Protein AF-A0A6P0VAM4-F1 (afdb_monomer_lite)

Radius of gyration: 12.49 Å; chains: 1; bounding box: 31×31×35 Å

Secondary structure (DSSP, 8-state):
----GGGGTT--TTTTT-GGG-EEEEEEEETTEEEEEEEETTTTEEEEEE-PPTT-EEEEEETT--EEEEEE----SSS-EEPPPEESS-EEEEEE-TTS--EEPPPP-

pLDDT: mean 93.08, std 7.39, range [57.19, 98.31]

Sequence (109 aa):
MPCKETTCIDLDPANNGCDQDAQTLRIKEYQGIEVELRHSMKCQASWARSTAPISSIIYTEDVQGQKYGLYTIIKDGFQEHYSGMGPGKSLKACFQMPNQKPQCTQLIQ

Structure (mmCIF, N/CA/C/O backbone):
data_AF-A0A6P0VAM4-F1
#
_entry.id   AF-A0A6P0VAM4-F1
#
loop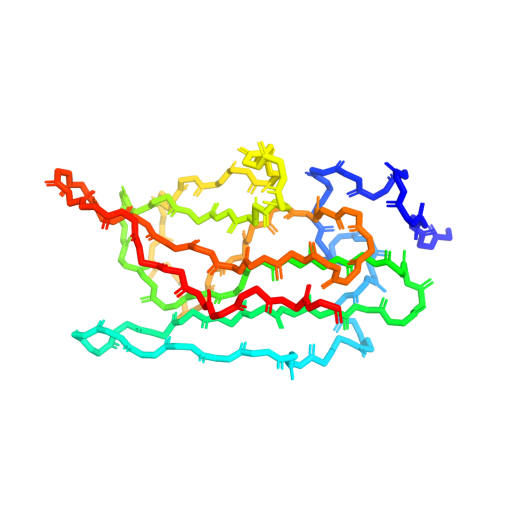_
_atom_site.group_PDB
_atom_site.id
_atom_site.type_symbol
_atom_site.label_atom_id
_atom_site.label_alt_id
_atom_site.label_comp_id
_atom_site.label_asym_id
_atom_site.label_entity_id
_atom_site.label_seq_id
_atom_site.pdbx_PDB_ins_code
_atom_site.Cartn_x
_atom_site.Cartn_y
_atom_site.Cartn_z
_atom_site.occupancy
_atom_site.B_iso_or_equiv
_atom_site.auth_seq_id
_atom_site.auth_comp_id
_atom_site.auth_asym_id
_atom_site.auth_atom_id
_atom_site.pdbx_PDB_model_num
ATOM 1 N N . MET A 1 1 ? 12.134 6.591 -17.510 1.00 63.78 1 MET A N 1
ATOM 2 C CA . MET A 1 1 ? 11.832 5.157 -17.302 1.00 63.78 1 MET A CA 1
ATOM 3 C C . MET A 1 1 ? 11.116 5.027 -15.970 1.00 63.78 1 MET A C 1
ATOM 5 O O . MET A 1 1 ? 11.439 5.828 -15.100 1.00 63.78 1 MET A O 1
ATOM 9 N N . PRO A 1 2 ? 10.159 4.096 -15.815 1.00 79.25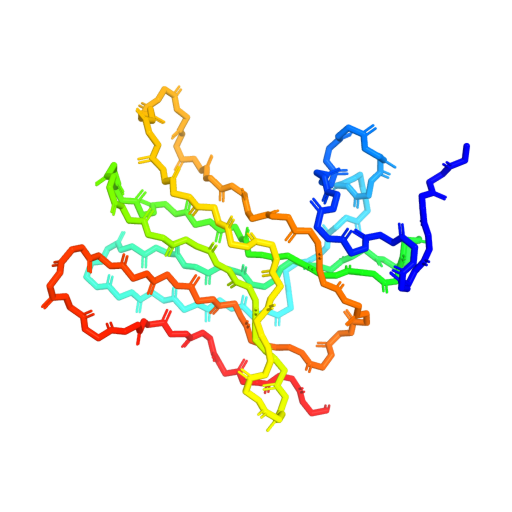 2 PRO A N 1
ATOM 10 C CA . PRO A 1 2 ? 9.618 3.777 -14.493 1.00 79.25 2 PRO A CA 1
ATOM 11 C C . PRO A 1 2 ? 10.762 3.370 -13.553 1.00 79.25 2 PRO A C 1
ATOM 13 O O . PRO A 1 2 ? 11.766 2.811 -14.011 1.00 79.25 2 PRO A O 1
ATOM 16 N N . CYS A 1 3 ? 10.614 3.637 -12.260 1.00 88.94 3 CYS A N 1
ATOM 17 C CA . CYS A 1 3 ? 11.479 3.027 -11.255 1.00 88.94 3 CYS A CA 1
ATOM 18 C C . CYS A 1 3 ? 11.308 1.492 -11.274 1.00 88.94 3 CYS A C 1
ATOM 20 O O . CYS A 1 3 ? 10.361 0.960 -11.863 1.00 88.94 3 CYS A O 1
ATOM 22 N N . LYS A 1 4 ? 12.228 0.768 -10.631 1.00 89.81 4 LYS A N 1
ATOM 23 C CA . LYS A 1 4 ? 12.173 -0.694 -10.520 1.00 89.81 4 LYS A CA 1
ATOM 24 C C . LYS A 1 4 ? 12.577 -1.200 -9.133 1.00 89.81 4 LYS A C 1
ATOM 26 O O . LYS A 1 4 ? 13.618 -0.799 -8.610 1.00 89.81 4 LYS A O 1
ATOM 31 N N . GLU A 1 5 ? 11.783 -2.113 -8.579 1.00 89.62 5 GLU A N 1
ATOM 32 C CA . GLU A 1 5 ? 11.985 -2.764 -7.280 1.00 89.62 5 GLU A CA 1
ATOM 33 C C . GLU A 1 5 ? 12.351 -1.760 -6.172 1.00 89.62 5 GLU A C 1
ATOM 35 O O . GLU A 1 5 ? 11.566 -0.877 -5.83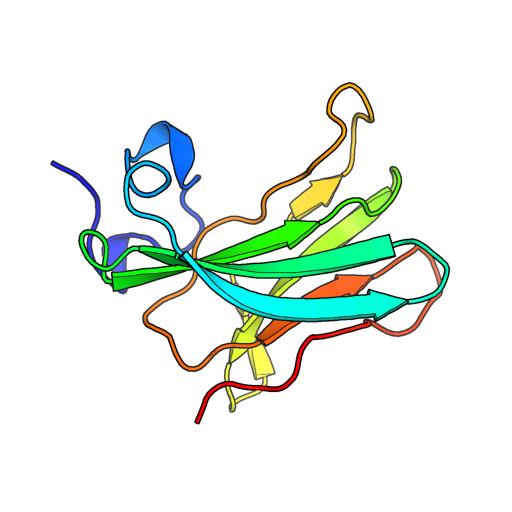5 1.00 89.62 5 GLU A O 1
ATOM 40 N N . THR A 1 6 ? 13.558 -1.861 -5.615 1.00 91.12 6 THR A N 1
ATOM 41 C CA . THR A 1 6 ? 14.037 -1.040 -4.499 1.00 91.12 6 THR A CA 1
ATOM 42 C C . THR A 1 6 ? 14.210 0.430 -4.865 1.00 91.12 6 THR A C 1
ATOM 44 O O . THR A 1 6 ? 14.128 1.289 -3.993 1.00 91.12 6 THR A O 1
ATOM 47 N N . THR A 1 7 ? 14.380 0.756 -6.149 1.00 92.88 7 THR A N 1
ATOM 48 C CA . THR A 1 7 ? 14.445 2.157 -6.601 1.00 92.88 7 THR A CA 1
ATOM 49 C C . THR A 1 7 ? 13.076 2.839 -6.618 1.00 92.88 7 THR A C 1
ATOM 51 O O . THR A 1 7 ? 13.013 4.051 -6.797 1.00 92.88 7 THR A O 1
ATOM 54 N N . CYS A 1 8 ? 11.989 2.082 -6.429 1.00 93.25 8 CYS A N 1
ATOM 55 C CA . CYS A 1 8 ? 10.640 2.624 -6.284 1.00 93.25 8 CYS A CA 1
ATOM 56 C C . CYS A 1 8 ? 10.267 2.986 -4.847 1.00 93.25 8 CYS A C 1
ATOM 58 O O . CYS A 1 8 ? 9.195 3.548 -4.651 1.00 93.25 8 CYS A O 1
ATOM 60 N N . ILE A 1 9 ? 11.090 2.646 -3.851 1.00 95.00 9 ILE A N 1
ATOM 61 C CA . ILE A 1 9 ? 10.716 2.797 -2.441 1.00 95.00 9 ILE A CA 1
ATOM 62 C C . ILE A 1 9 ? 10.317 4.246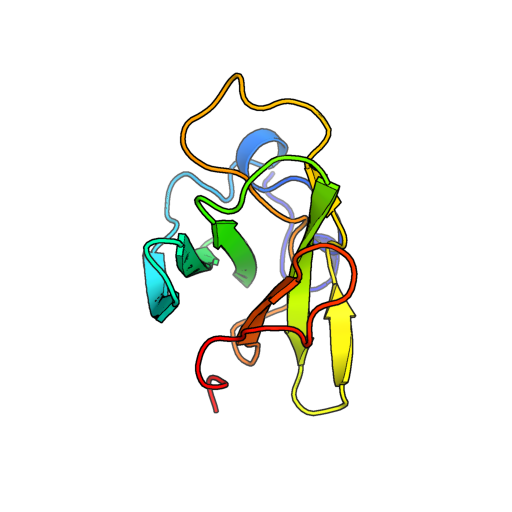 -2.133 1.00 95.00 9 ILE A C 1
ATOM 64 O O . ILE A 1 9 ? 11.013 5.185 -2.513 1.00 95.00 9 ILE A O 1
ATOM 68 N N . ASP A 1 10 ? 9.172 4.395 -1.466 1.00 94.25 10 ASP A N 1
ATOM 69 C CA . ASP A 1 10 ? 8.534 5.649 -1.051 1.00 94.25 10 ASP A CA 1
ATOM 70 C C . ASP A 1 10 ? 8.137 6.601 -2.194 1.00 94.25 10 ASP A C 1
ATOM 72 O O . ASP A 1 10 ? 7.576 7.669 -1.944 1.00 94.25 10 ASP A O 1
ATOM 76 N N . LEU A 1 11 ? 8.351 6.212 -3.454 1.00 94.75 11 LEU A N 1
ATOM 77 C CA . LEU A 1 11 ? 7.921 6.996 -4.603 1.00 94.75 11 LEU A CA 1
ATOM 78 C C . LEU A 1 11 ? 6.419 6.833 -4.856 1.00 94.75 11 LEU A C 1
ATOM 80 O O . LEU A 1 11 ? 5.838 5.764 -4.657 1.00 94.75 11 LEU A O 1
ATOM 84 N N . ASP A 1 12 ? 5.802 7.906 -5.350 1.00 93.00 12 ASP A N 1
ATOM 85 C CA . ASP A 1 12 ? 4.400 7.908 -5.766 1.00 93.00 12 ASP A CA 1
ATOM 86 C C . ASP A 1 12 ? 4.211 7.047 -7.038 1.00 93.00 12 ASP A C 1
ATOM 88 O O . ASP A 1 12 ? 4.923 7.260 -8.030 1.00 93.00 12 ASP A O 1
ATOM 92 N N . PRO A 1 13 ? 3.280 6.074 -7.042 1.00 93.00 13 PRO A N 1
ATOM 93 C CA . PRO A 1 13 ? 3.105 5.146 -8.159 1.00 93.00 13 PRO A CA 1
ATOM 94 C C . PRO A 1 13 ? 2.616 5.818 -9.449 1.00 93.00 13 PRO A C 1
ATOM 96 O O . PRO A 1 13 ? 3.033 5.400 -10.532 1.00 93.00 13 PRO A O 1
ATOM 99 N N . ALA A 1 14 ? 1.786 6.862 -9.359 1.00 92.12 14 ALA A N 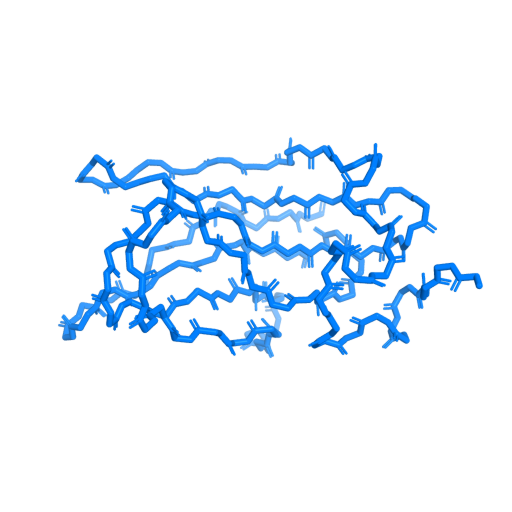1
ATOM 100 C CA . ALA A 1 14 ? 1.238 7.561 -10.521 1.00 92.12 14 ALA A CA 1
ATOM 101 C C . ALA A 1 14 ? 2.289 8.470 -11.171 1.00 92.12 14 ALA A C 1
ATOM 103 O O . ALA A 1 14 ? 2.512 8.418 -12.382 1.00 92.12 14 ALA A O 1
ATOM 104 N N . ASN A 1 15 ? 3.037 9.223 -10.362 1.00 92.00 15 ASN A N 1
ATOM 105 C CA . ASN A 1 15 ? 4.118 10.086 -10.846 1.00 92.00 15 ASN A CA 1
ATOM 106 C C . ASN A 1 15 ? 5.268 9.299 -11.500 1.00 92.00 15 ASN A C 1
ATOM 108 O O . ASN A 1 15 ? 6.049 9.867 -12.263 1.00 92.00 15 ASN A O 1
ATOM 112 N N . ASN A 1 16 ? 5.368 7.994 -11.224 1.00 91.62 16 ASN A N 1
ATOM 113 C CA . ASN A 1 16 ? 6.396 7.107 -11.773 1.00 91.62 16 ASN A CA 1
ATOM 114 C C . ASN A 1 16 ? 5.862 6.121 -12.830 1.00 91.62 16 ASN A C 1
ATOM 116 O O . ASN A 1 16 ? 6.626 5.299 -13.345 1.00 91.62 16 ASN A O 1
ATOM 120 N N . GLY A 1 17 ? 4.579 6.222 -13.202 1.00 92.12 17 GLY A N 1
ATOM 121 C CA . GLY A 1 17 ? 3.954 5.408 -14.249 1.00 92.12 17 GLY A CA 1
ATOM 122 C C . GLY A 1 17 ? 3.889 3.911 -13.928 1.00 92.12 17 GLY A C 1
ATOM 123 O O . GLY A 1 17 ? 3.964 3.086 -14.852 1.00 92.12 17 GLY A O 1
ATOM 124 N N . CYS A 1 18 ? 3.813 3.582 -12.636 1.00 94.44 18 CYS A N 1
ATOM 125 C CA . CYS A 1 18 ? 3.642 2.232 -12.098 1.00 94.44 18 CYS A CA 1
ATOM 126 C C . CYS A 1 18 ? 2.164 1.874 -11.906 1.00 94.44 18 CYS A C 1
ATOM 128 O O . CYS A 1 18 ? 1.804 0.706 -11.869 1.00 94.44 18 CYS A O 1
ATOM 130 N N . ASP A 1 19 ? 1.285 2.864 -11.819 1.00 93.88 19 ASP A N 1
ATOM 131 C CA . ASP A 1 19 ? -0.164 2.693 -11.709 1.00 93.88 19 ASP A CA 1
ATOM 132 C C . ASP A 1 19 ? -0.819 2.100 -12.974 1.00 93.88 19 ASP A C 1
ATOM 134 O O . ASP A 1 19 ? -1.850 1.435 -12.880 1.00 93.88 19 ASP A O 1
ATOM 138 N N . GLN A 1 20 ? -0.198 2.290 -14.142 1.00 93.00 20 GLN A N 1
ATOM 139 C CA . GLN A 1 20 ? -0.747 1.937 -15.460 1.00 93.00 20 GLN A CA 1
ATOM 140 C C . GLN A 1 20 ? -1.009 0.438 -15.679 1.00 93.00 20 GLN A C 1
ATOM 142 O O . GLN A 1 20 ? -1.919 0.083 -16.425 1.00 93.00 20 GLN A O 1
ATOM 147 N N . ASP A 1 21 ? -0.209 -0.443 -15.074 1.00 95.19 21 ASP A N 1
ATOM 148 C CA . ASP A 1 21 ? -0.351 -1.905 -15.161 1.00 95.19 21 ASP A CA 1
ATOM 149 C C . ASP A 1 21 ? -0.697 -2.536 -13.806 1.00 95.19 21 ASP A C 1
ATOM 151 O O . ASP A 1 21 ? -0.568 -3.748 -13.616 1.00 95.19 21 ASP A O 1
ATOM 155 N N . ALA A 1 22 ? -1.113 -1.707 -12.849 1.00 96.06 22 ALA A N 1
ATOM 156 C CA . ALA A 1 22 ? -1.296 -2.125 -11.478 1.00 96.06 22 ALA A CA 1
ATOM 157 C C . ALA A 1 22 ? -2.491 -3.071 -11.319 1.00 96.06 22 ALA A C 1
ATOM 159 O O . ALA A 1 22 ? -3.614 -2.774 -11.739 1.00 96.06 22 ALA A O 1
ATOM 160 N N . GLN A 1 23 ? -2.263 -4.184 -10.629 1.00 97.31 23 GLN A N 1
ATOM 161 C CA . GLN A 1 23 ? -3.278 -5.171 -10.280 1.00 97.31 23 GLN A CA 1
ATOM 162 C C . GLN A 1 23 ? -3.486 -5.209 -8.771 1.00 97.31 23 GLN A C 1
ATOM 164 O O . GLN A 1 23 ? -2.546 -5.025 -7.998 1.00 97.31 23 GLN A O 1
ATOM 169 N N . THR A 1 24 ? -4.712 -5.489 -8.344 1.00 97.69 24 THR A N 1
ATOM 170 C CA . THR A 1 24 ? -5.010 -5.706 -6.929 1.00 97.69 24 THR A CA 1
ATOM 171 C C . THR A 1 24 ? -4.691 -7.152 -6.561 1.00 97.69 24 THR A C 1
ATOM 173 O O . THR A 1 24 ? -5.315 -8.084 -7.061 1.00 97.69 24 THR A O 1
ATOM 176 N N . LEU A 1 25 ? -3.703 -7.348 -5.687 1.00 97.31 25 LEU A N 1
ATOM 177 C CA . LEU A 1 25 ? -3.295 -8.669 -5.208 1.00 97.31 25 LEU A CA 1
ATOM 178 C C . LEU A 1 25 ? -4.148 -9.143 -4.033 1.00 97.31 25 LEU A C 1
ATOM 180 O O . LEU A 1 25 ? -4.434 -10.335 -3.918 1.00 97.31 25 LEU A O 1
ATOM 184 N N . ARG A 1 26 ? -4.523 -8.233 -3.132 1.00 97.56 26 ARG A N 1
ATOM 185 C CA . ARG A 1 26 ? -5.358 -8.515 -1.957 1.00 97.56 26 ARG A CA 1
ATOM 186 C C . ARG A 1 26 ? -6.231 -7.322 -1.636 1.00 97.56 26 ARG A C 1
ATOM 188 O O . ARG A 1 26 ? -5.820 -6.189 -1.857 1.00 97.56 26 ARG A O 1
ATOM 195 N N . ILE A 1 27 ? -7.383 -7.613 -1.049 1.00 97.69 27 ILE A N 1
ATOM 196 C CA . ILE A 1 27 ? -8.350 -6.632 -0.564 1.00 97.69 27 ILE A CA 1
ATOM 197 C C . ILE A 1 27 ? -8.722 -7.009 0.865 1.00 97.69 27 ILE A C 1
ATOM 199 O O . ILE A 1 27 ? -8.769 -8.194 1.215 1.00 97.69 27 ILE A O 1
ATOM 203 N N . LYS A 1 28 ? -8.971 -6.004 1.697 1.00 97.06 28 LYS A N 1
ATOM 204 C CA . LYS A 1 28 ? -9.664 -6.154 2.969 1.00 97.06 28 LYS A CA 1
ATOM 205 C C . LYS A 1 28 ? -10.653 -5.015 3.136 1.00 97.06 28 LYS A C 1
ATOM 207 O O . LYS A 1 28 ? -10.289 -3.855 2.981 1.00 97.06 28 LYS A O 1
ATOM 212 N N . GLU A 1 29 ? -11.849 -5.367 3.577 1.00 96.69 29 GLU A N 1
ATOM 213 C CA . GLU A 1 29 ? -12.841 -4.414 4.052 1.00 96.69 29 GLU A CA 1
ATOM 214 C C . GLU A 1 29 ? -12.922 -4.449 5.580 1.00 96.69 29 GLU A C 1
ATOM 216 O O . GLU A 1 29 ? -12.866 -5.510 6.212 1.00 96.69 29 GLU A O 1
ATOM 221 N N . TYR A 1 30 ? -13.047 -3.277 6.194 1.00 94.50 30 TYR A N 1
ATOM 222 C CA . TYR A 1 30 ? -13.276 -3.137 7.625 1.00 94.50 30 TYR A CA 1
ATOM 223 C C . TYR A 1 30 ? -14.086 -1.872 7.901 1.00 94.50 30 TYR A C 1
ATOM 225 O O . TYR A 1 30 ? -13.636 -0.771 7.604 1.00 94.50 30 TYR A O 1
ATOM 233 N N . GLN A 1 31 ? -15.277 -2.030 8.486 1.00 93.81 31 GLN A N 1
ATOM 234 C CA . GLN A 1 31 ? -16.181 -0.915 8.814 1.00 93.81 31 GLN A CA 1
ATOM 235 C C . GLN A 1 31 ? -16.501 0.000 7.612 1.00 93.81 31 GLN A C 1
ATOM 237 O O . GLN A 1 31 ? -16.606 1.212 7.765 1.00 93.81 31 GLN A O 1
ATOM 242 N N . GLY A 1 32 ? -16.644 -0.575 6.412 1.00 92.62 32 GLY A N 1
ATOM 243 C CA . GLY A 1 32 ? -16.906 0.180 5.178 1.00 92.62 32 GLY A CA 1
ATOM 244 C C . GLY A 1 32 ? -15.674 0.851 4.559 1.00 92.62 32 GLY A C 1
ATOM 245 O O . GLY A 1 32 ? -15.805 1.516 3.539 1.00 92.62 32 GLY A O 1
ATOM 246 N N . ILE A 1 33 ? -14.488 0.668 5.148 1.00 94.44 33 ILE A N 1
ATOM 247 C CA . ILE A 1 33 ? -13.212 1.108 4.581 1.00 94.44 33 ILE A CA 1
ATOM 248 C C . ILE A 1 33 ? -12.578 -0.064 3.844 1.00 94.44 33 ILE A C 1
ATOM 250 O O . ILE A 1 33 ? -12.395 -1.139 4.421 1.00 94.44 33 ILE A O 1
ATOM 254 N N . GLU A 1 34 ? -12.200 0.165 2.595 1.00 96.81 34 GLU A N 1
ATOM 255 C CA . GLU A 1 34 ? -11.455 -0.782 1.780 1.00 96.81 34 GLU A CA 1
ATOM 256 C C . GLU A 1 34 ? -9.961 -0.445 1.831 1.00 96.81 34 GLU A C 1
ATOM 258 O O . GLU A 1 34 ? -9.562 0.725 1.816 1.00 96.81 34 GLU A O 1
ATOM 263 N N . VAL A 1 35 ? -9.119 -1.474 1.903 1.00 97.56 35 VAL A N 1
ATOM 264 C CA . VAL A 1 35 ? -7.684 -1.375 1.640 1.00 97.56 35 VAL A CA 1
ATOM 265 C C . VAL A 1 35 ? -7.255 -2.480 0.692 1.00 97.56 35 VAL A C 1
ATOM 267 O O . VAL A 1 35 ? -7.540 -3.662 0.893 1.00 97.56 35 VAL A O 1
ATOM 270 N N . GLU A 1 36 ? -6.515 -2.082 -0.327 1.00 98.12 36 GLU A N 1
ATOM 271 C CA . GLU A 1 36 ? -6.006 -2.947 -1.365 1.00 98.12 36 GLU A CA 1
ATOM 272 C C . GLU A 1 36 ? -4.484 -2.923 -1.397 1.00 98.12 36 GLU A C 1
ATOM 274 O O . GLU A 1 36 ? -3.860 -1.865 -1.307 1.00 98.12 36 GLU A O 1
ATOM 279 N N . LEU A 1 37 ? -3.888 -4.092 -1.612 1.00 98.31 37 LEU A N 1
ATOM 280 C CA . LEU A 1 37 ? -2.499 -4.204 -2.029 1.00 98.31 37 LEU A CA 1
ATOM 281 C C . LEU A 1 37 ? -2.447 -4.182 -3.556 1.00 98.31 37 LEU A C 1
ATOM 283 O O . LEU A 1 37 ? -2.835 -5.156 -4.204 1.00 98.31 37 LEU A O 1
ATOM 287 N N . ARG A 1 38 ? -1.959 -3.080 -4.120 1.00 98.00 38 ARG A N 1
ATOM 288 C CA . ARG A 1 38 ? -1.742 -2.893 -5.558 1.00 98.00 38 ARG A CA 1
ATOM 289 C C . ARG A 1 38 ? -0.318 -3.306 -5.917 1.00 98.00 38 ARG A C 1
ATOM 291 O O . ARG A 1 38 ? 0.586 -3.051 -5.130 1.00 98.00 38 ARG A O 1
ATOM 298 N N . HIS A 1 39 ? -0.113 -3.905 -7.086 1.00 97.56 39 HIS A N 1
ATOM 299 C CA . HIS A 1 39 ? 1.204 -4.309 -7.583 1.00 97.56 39 HIS A CA 1
ATOM 300 C C . HIS A 1 39 ? 1.360 -4.026 -9.075 1.00 97.56 39 HIS A C 1
ATOM 302 O O . HIS A 1 39 ? 0.479 -4.372 -9.859 1.00 97.56 39 HIS A O 1
ATOM 308 N N . SER A 1 40 ? 2.503 -3.462 -9.460 1.00 97.31 40 SER A N 1
ATOM 309 C CA . SER A 1 40 ? 2.907 -3.254 -10.855 1.00 97.31 40 SER A CA 1
ATOM 310 C C . SER A 1 40 ? 3.930 -4.303 -11.272 1.00 97.31 40 SER A C 1
ATOM 312 O O . SER A 1 40 ? 4.992 -4.411 -10.654 1.00 97.31 40 SER A O 1
ATOM 314 N N . MET A 1 41 ? 3.661 -5.027 -12.360 1.00 94.88 41 MET A N 1
ATOM 315 C CA . MET A 1 41 ? 4.614 -5.990 -12.924 1.00 94.88 41 MET A CA 1
ATOM 316 C C . MET A 1 41 ? 5.799 -5.278 -13.584 1.00 94.88 41 MET A C 1
ATOM 318 O O . MET A 1 41 ? 6.933 -5.757 -13.528 1.00 94.88 41 MET A O 1
ATOM 322 N N . LYS A 1 42 ? 5.550 -4.112 -14.185 1.00 94.19 42 LYS A N 1
ATOM 323 C CA . LYS A 1 42 ? 6.554 -3.256 -14.824 1.00 94.19 42 LYS A CA 1
ATOM 324 C C . LYS A 1 42 ? 7.541 -2.677 -13.813 1.00 94.19 42 LYS A C 1
ATOM 326 O O . LYS A 1 42 ? 8.748 -2.740 -14.047 1.00 94.19 42 LYS A O 1
ATOM 331 N N . CYS A 1 43 ? 7.041 -2.140 -12.702 1.00 95.38 43 CYS A N 1
ATOM 332 C CA . CYS A 1 43 ? 7.877 -1.552 -11.657 1.00 95.38 43 CYS A CA 1
ATOM 333 C C . CYS A 1 43 ? 8.362 -2.572 -10.624 1.00 95.38 43 CYS A C 1
ATOM 335 O O . CYS A 1 43 ? 9.300 -2.285 -9.888 1.00 95.38 43 CYS A O 1
ATOM 337 N N . GLN A 1 44 ? 7.757 -3.763 -10.563 1.00 96.00 44 GLN A N 1
ATOM 338 C CA . GLN A 1 44 ? 8.020 -4.773 -9.530 1.00 96.00 44 GLN A CA 1
ATOM 339 C C . GLN A 1 44 ? 7.924 -4.188 -8.112 1.00 96.00 44 GLN A C 1
ATOM 341 O O . GLN A 1 44 ? 8.756 -4.445 -7.240 1.00 96.00 44 GLN A O 1
ATOM 346 N N . ALA A 1 45 ? 6.901 -3.365 -7.905 1.00 97.06 45 ALA A N 1
ATOM 347 C CA . ALA A 1 45 ? 6.668 -2.613 -6.683 1.00 97.06 45 ALA A CA 1
ATOM 348 C C . ALA A 1 45 ? 5.182 -2.660 -6.320 1.00 97.06 45 ALA A C 1
ATOM 350 O O . ALA A 1 45 ? 4.328 -2.824 -7.198 1.00 97.06 45 ALA A O 1
ATOM 351 N N . SER A 1 46 ? 4.884 -2.534 -5.029 1.00 97.75 46 SER A N 1
ATOM 352 C CA . SER A 1 46 ? 3.519 -2.597 -4.503 1.00 97.75 46 SER A CA 1
ATOM 353 C C . SER A 1 46 ? 3.207 -1.421 -3.591 1.00 97.75 46 SER A C 1
ATOM 355 O O . SER A 1 46 ? 4.105 -0.866 -2.977 1.00 97.75 46 SER A O 1
ATOM 357 N N . TRP A 1 47 ? 1.943 -1.038 -3.469 1.00 98.12 47 TRP A N 1
ATOM 358 C CA . TRP A 1 47 ? 1.504 0.050 -2.590 1.00 98.12 47 TRP A CA 1
ATOM 359 C C . TRP A 1 47 ? 0.101 -0.225 -2.055 1.00 98.12 47 TRP A C 1
ATOM 361 O O . TRP A 1 47 ? -0.616 -1.093 -2.558 1.00 98.12 47 TRP A O 1
ATOM 371 N N . ALA A 1 48 ? -0.289 0.510 -1.019 1.00 98.00 48 ALA A N 1
ATOM 372 C CA . ALA A 1 48 ? -1.641 0.484 -0.494 1.00 98.00 48 ALA A CA 1
ATOM 373 C C . ALA A 1 48 ? -2.521 1.480 -1.257 1.00 98.00 48 ALA A C 1
ATOM 375 O O . ALA A 1 48 ? -2.122 2.627 -1.467 1.00 98.00 48 ALA A O 1
ATOM 376 N N . ARG A 1 49 ? -3.729 1.052 -1.626 1.00 97.25 49 ARG A N 1
ATOM 377 C CA . ARG A 1 49 ? -4.836 1.922 -2.046 1.00 97.25 49 ARG A CA 1
ATOM 378 C C . ARG A 1 49 ? -5.962 1.783 -1.030 1.00 97.25 49 ARG A C 1
ATOM 380 O O . ARG A 1 49 ? -6.260 0.661 -0.638 1.00 97.25 49 ARG A O 1
ATOM 387 N N . SER A 1 50 ? -6.550 2.873 -0.551 1.00 96.25 50 SER A N 1
ATOM 388 C CA . SER A 1 50 ? -7.588 2.791 0.481 1.00 96.25 50 SER A CA 1
ATOM 389 C C . SER A 1 50 ? -8.609 3.917 0.412 1.00 96.25 50 SER A C 1
ATOM 391 O O . SER A 1 50 ? -8.267 5.039 0.051 1.00 96.25 50 SER A O 1
ATOM 393 N N . THR A 1 51 ? -9.834 3.620 0.842 1.00 95.62 51 THR A N 1
ATOM 394 C CA . THR A 1 51 ? -10.925 4.589 1.041 1.00 95.62 51 THR A CA 1
ATOM 395 C C . THR A 1 51 ? -10.973 5.141 2.477 1.00 95.62 51 THR A C 1
ATOM 397 O O . THR A 1 51 ? -11.996 5.652 2.930 1.00 95.62 51 THR A O 1
ATOM 400 N N . ALA A 1 52 ? -9.887 4.985 3.246 1.00 94.31 52 ALA A N 1
ATOM 401 C CA . ALA A 1 52 ? -9.818 5.431 4.635 1.00 94.31 52 ALA A CA 1
ATOM 402 C C . ALA A 1 52 ? -9.996 6.959 4.761 1.00 94.31 52 ALA A C 1
ATOM 404 O O . ALA A 1 52 ? -9.515 7.701 3.910 1.00 94.31 52 ALA A O 1
ATOM 405 N N . PRO A 1 53 ? -10.622 7.453 5.844 1.00 93.25 53 PRO A N 1
ATOM 406 C CA . PRO A 1 53 ? -10.902 8.878 6.006 1.00 93.25 53 PRO A CA 1
ATOM 407 C C . PRO A 1 53 ? -9.646 9.702 6.335 1.00 93.25 53 PRO A C 1
ATOM 409 O O . PRO A 1 53 ? -8.601 9.160 6.719 1.00 93.25 53 PRO A O 1
ATOM 412 N N . ILE A 1 54 ? -9.788 11.034 6.291 1.00 93.50 54 ILE A N 1
ATOM 413 C CA . ILE A 1 54 ? -8.770 12.004 6.743 1.00 93.50 54 ILE A CA 1
ATOM 414 C C . ILE A 1 54 ? -8.198 11.626 8.113 1.00 93.50 54 ILE A C 1
ATOM 416 O O . ILE A 1 54 ? -8.892 11.139 9.004 1.00 93.50 54 ILE A O 1
ATOM 420 N N . SER A 1 55 ? -6.916 11.931 8.294 1.00 94.00 55 SER A N 1
ATOM 421 C CA . SER A 1 55 ? -6.088 11.610 9.457 1.00 94.00 55 SER A CA 1
ATOM 422 C C . SER A 1 55 ? -5.749 10.128 9.601 1.00 94.00 55 SER A C 1
ATOM 424 O O . SER A 1 55 ? -5.032 9.770 10.535 1.00 94.00 55 SER A O 1
ATOM 426 N N . SER A 1 56 ? -6.212 9.263 8.695 1.00 95.69 56 SER A N 1
ATOM 427 C CA . SER A 1 56 ? -5.736 7.882 8.651 1.00 95.69 56 SER A CA 1
ATOM 428 C C . SER A 1 56 ? -4.349 7.808 8.014 1.00 95.69 56 SER A C 1
ATOM 430 O O . SER A 1 56 ? -4.008 8.598 7.133 1.00 95.69 56 SER A O 1
ATOM 432 N N . ILE A 1 57 ? -3.554 6.836 8.454 1.00 97.19 57 ILE A N 1
ATOM 433 C CA . ILE A 1 57 ? -2.245 6.518 7.879 1.00 97.19 57 ILE A CA 1
ATOM 434 C C . ILE A 1 57 ? -2.401 5.281 7.000 1.00 97.19 57 ILE A C 1
ATOM 436 O O . ILE A 1 57 ? -2.945 4.282 7.466 1.00 97.19 57 ILE A O 1
ATOM 440 N N . ILE A 1 58 ? -1.894 5.318 5.773 1.00 97.19 58 ILE A N 1
ATOM 441 C CA . ILE A 1 58 ? -1.830 4.169 4.863 1.00 97.19 58 ILE A CA 1
ATOM 442 C C . ILE A 1 58 ? -0.377 3.830 4.538 1.00 97.19 58 ILE A C 1
ATOM 444 O O . ILE A 1 58 ? 0.468 4.720 4.451 1.00 97.19 58 ILE A O 1
ATOM 448 N N . TYR A 1 59 ? -0.071 2.540 4.432 1.00 98.12 59 TYR A N 1
ATOM 449 C CA . TYR A 1 59 ? 1.286 2.041 4.199 1.00 98.12 59 TYR A CA 1
ATOM 450 C C . TYR A 1 59 ? 1.268 0.583 3.738 1.00 98.12 59 TYR A C 1
ATOM 452 O O . TYR A 1 59 ? 0.249 -0.105 3.835 1.00 98.12 59 TYR A O 1
ATOM 460 N N . THR A 1 60 ? 2.419 0.093 3.290 1.00 98.00 60 THR A N 1
ATOM 461 C CA . THR A 1 60 ? 2.669 -1.345 3.131 1.00 98.00 60 THR A CA 1
ATOM 462 C C . THR A 1 60 ? 3.674 -1.830 4.165 1.00 98.00 60 THR A C 1
ATOM 464 O O . THR A 1 60 ? 4.488 -1.050 4.655 1.00 98.00 60 THR A O 1
ATOM 467 N N . GLU A 1 61 ? 3.601 -3.103 4.536 1.00 97.44 61 GLU A N 1
ATOM 468 C CA . GLU A 1 61 ? 4.495 -3.717 5.520 1.00 97.44 61 GLU A CA 1
ATOM 469 C C . GLU A 1 61 ? 4.947 -5.096 5.033 1.00 97.44 61 GLU A C 1
ATOM 471 O O . GLU A 1 61 ? 4.132 -5.856 4.501 1.00 97.44 61 GLU A O 1
ATOM 476 N N . ASP A 1 62 ? 6.230 -5.413 5.196 1.00 95.31 62 ASP A N 1
ATOM 477 C CA . ASP A 1 62 ? 6.793 -6.722 4.853 1.00 95.31 62 ASP A CA 1
ATOM 478 C C . ASP A 1 62 ? 6.695 -7.738 6.002 1.00 95.31 62 ASP A C 1
ATOM 480 O O . ASP A 1 62 ? 6.106 -7.496 7.061 1.00 95.31 62 ASP A O 1
ATOM 484 N N . VAL A 1 63 ? 7.250 -8.929 5.773 1.00 92.31 63 VAL A N 1
ATOM 485 C CA . VAL A 1 63 ? 7.207 -10.039 6.733 1.00 92.31 63 VAL A CA 1
ATOM 486 C C . VAL A 1 63 ? 8.058 -9.773 7.980 1.00 92.31 63 VAL A C 1
ATOM 488 O O . VAL A 1 63 ? 7.823 -10.393 9.017 1.00 92.31 63 VAL A O 1
ATOM 491 N N . GLN A 1 64 ? 9.030 -8.861 7.889 1.00 93.62 64 GLN A N 1
ATOM 492 C CA . GLN A 1 64 ? 9.890 -8.427 8.987 1.00 93.62 64 GLN A CA 1
ATOM 493 C C . GLN A 1 64 ? 9.269 -7.274 9.791 1.00 93.62 64 GLN A C 1
ATOM 495 O O . GLN A 1 64 ? 9.825 -6.871 10.813 1.00 93.62 64 GLN A O 1
ATOM 500 N N . GLY A 1 65 ? 8.114 -6.756 9.362 1.00 94.31 65 GLY A N 1
ATOM 501 C CA . GLY A 1 65 ? 7.448 -5.618 9.990 1.00 94.31 65 GLY A CA 1
ATOM 502 C C . GLY A 1 65 ? 8.011 -4.264 9.555 1.00 94.31 65 GLY A C 1
ATOM 503 O O . GLY A 1 65 ? 7.654 -3.241 10.146 1.00 94.31 65 GLY A O 1
ATOM 504 N N . GLN A 1 66 ? 8.883 -4.227 8.543 1.00 95.44 66 GLN A N 1
ATOM 505 C CA . GLN A 1 66 ? 9.357 -2.975 7.973 1.00 95.44 66 GLN A CA 1
ATOM 506 C C . GLN A 1 66 ? 8.259 -2.367 7.101 1.00 95.44 66 GLN A C 1
ATOM 508 O O . GLN A 1 66 ? 7.609 -3.041 6.301 1.00 95.44 66 GLN A O 1
ATOM 513 N N . LYS A 1 67 ? 8.034 -1.068 7.302 1.00 97.06 67 LYS A N 1
ATOM 514 C CA . LYS A 1 67 ? 6.964 -0.305 6.661 1.00 97.06 67 LYS A CA 1
ATOM 515 C C . LYS A 1 67 ? 7.517 0.562 5.540 1.00 97.06 67 LYS A C 1
ATOM 517 O O . LYS A 1 67 ? 8.581 1.155 5.698 1.00 97.06 67 LYS A O 1
ATOM 522 N N . TYR A 1 68 ? 6.744 0.691 4.469 1.00 96.69 68 TYR A N 1
ATOM 523 C CA . TYR A 1 68 ? 7.070 1.499 3.297 1.00 96.69 68 TYR A CA 1
ATOM 524 C C . TYR A 1 68 ? 5.895 2.402 2.926 1.00 96.69 68 TYR A C 1
ATOM 526 O O . TYR A 1 68 ? 4.725 2.047 3.121 1.00 96.69 68 TYR A O 1
ATOM 534 N N . GLY A 1 69 ? 6.214 3.566 2.370 1.00 94.12 69 GLY A N 1
ATOM 535 C CA . GLY A 1 69 ? 5.254 4.477 1.770 1.00 94.12 69 GLY A CA 1
ATOM 536 C C . GLY A 1 69 ? 4.283 5.116 2.753 1.00 94.12 69 GLY A C 1
ATOM 537 O O . GLY A 1 69 ? 3.164 5.414 2.345 1.00 94.12 69 GLY A O 1
ATOM 538 N N . LEU A 1 70 ? 4.662 5.300 4.027 1.00 95.81 70 LEU A N 1
ATOM 539 C CA . LEU A 1 70 ? 3.771 5.885 5.035 1.00 95.81 70 LEU A CA 1
ATOM 540 C C . LEU A 1 70 ? 3.197 7.217 4.546 1.00 95.81 70 LEU A C 1
ATOM 542 O O . LEU A 1 70 ? 3.928 8.181 4.324 1.00 95.81 70 LEU A O 1
ATOM 546 N N . TYR A 1 71 ? 1.875 7.274 4.447 1.00 94.56 71 TYR A N 1
ATOM 547 C CA . TYR A 1 71 ? 1.158 8.457 4.006 1.00 94.56 71 TYR A CA 1
ATOM 548 C C . TYR A 1 71 ? -0.002 8.757 4.950 1.00 94.56 71 TYR A C 1
ATOM 550 O O . TYR A 1 71 ? -0.853 7.903 5.193 1.00 94.56 71 TYR A O 1
ATOM 558 N N . THR A 1 72 ? -0.039 9.981 5.476 1.00 95.31 72 THR A N 1
ATOM 559 C CA . THR A 1 72 ? -1.178 10.487 6.249 1.00 95.31 72 THR A CA 1
ATOM 560 C C . THR A 1 72 ? -2.144 11.186 5.305 1.00 95.31 72 THR A C 1
ATOM 562 O O . THR A 1 72 ? -1.769 12.128 4.607 1.00 95.31 72 THR A O 1
ATOM 565 N N . ILE A 1 73 ? -3.404 10.765 5.320 1.00 92.50 73 ILE A N 1
ATOM 566 C CA . ILE A 1 73 ? -4.455 11.353 4.492 1.00 92.50 73 ILE A CA 1
ATOM 567 C C . ILE A 1 73 ? -4.810 12.727 5.061 1.00 92.50 73 ILE A C 1
ATOM 569 O O . ILE A 1 73 ? -5.419 12.832 6.122 1.00 92.50 73 ILE A O 1
ATOM 573 N N . ILE A 1 74 ? -4.423 13.792 4.361 1.00 88.44 74 ILE A N 1
ATOM 574 C CA . ILE A 1 74 ? -4.650 15.183 4.797 1.00 88.44 74 ILE A CA 1
ATOM 575 C C . ILE A 1 74 ? -5.785 15.890 4.042 1.00 88.44 74 ILE A C 1
ATOM 577 O O . ILE A 1 74 ? -6.150 17.009 4.398 1.00 88.44 74 ILE A O 1
ATOM 581 N N . LYS A 1 75 ? -6.348 15.269 2.997 1.00 79.62 75 LYS A N 1
ATOM 582 C CA . LYS A 1 75 ? -7.420 15.845 2.171 1.00 79.62 75 LYS A CA 1
ATOM 583 C C . LYS A 1 75 ? -8.320 14.749 1.592 1.00 79.62 75 LYS A C 1
ATOM 585 O O . LYS A 1 75 ? -7.821 13.876 0.894 1.00 79.62 75 LYS A O 1
ATOM 590 N N . ASP A 1 76 ? -9.631 14.871 1.789 1.00 68.75 76 ASP A N 1
ATOM 591 C CA . ASP A 1 76 ? -10.670 13.945 1.285 1.00 68.75 76 ASP A CA 1
ATOM 592 C C . ASP A 1 76 ? -11.276 14.406 -0.051 1.00 68.75 76 ASP A C 1
ATOM 594 O O . ASP A 1 76 ? -12.482 14.415 -0.271 1.00 68.75 76 ASP A O 1
ATOM 598 N N . GLY A 1 77 ? -10.431 14.936 -0.938 1.00 57.19 77 GLY A N 1
ATOM 599 C CA . GLY A 1 77 ? -10.878 15.383 -2.263 1.00 57.19 77 GLY A CA 1
ATOM 600 C C . GLY A 1 77 ? -11.006 14.242 -3.275 1.00 57.19 77 GLY A C 1
ATOM 601 O O . GLY A 1 77 ? -11.413 14.484 -4.407 1.00 57.19 77 GLY A O 1
ATOM 602 N N . PHE A 1 78 ? -10.607 13.032 -2.884 1.00 63.50 78 PHE A N 1
ATOM 603 C CA . PHE A 1 78 ? -10.497 11.844 -3.718 1.00 63.50 78 PHE A CA 1
ATOM 604 C C . PHE A 1 78 ? -11.133 10.680 -2.965 1.00 63.50 78 PHE A C 1
ATOM 606 O O . PHE A 1 78 ? -10.897 10.548 -1.773 1.00 63.50 78 PHE A O 1
ATOM 613 N N . GLN A 1 79 ? -11.902 9.833 -3.655 1.00 76.44 79 GLN A N 1
ATOM 614 C CA . GLN A 1 79 ? -12.524 8.651 -3.039 1.00 76.44 79 GLN A CA 1
ATOM 615 C C . GLN A 1 79 ? -11.498 7.585 -2.618 1.00 76.44 79 GLN A C 1
ATOM 617 O O . GLN A 1 79 ? -11.814 6.706 -1.824 1.00 76.44 79 GLN A O 1
ATOM 622 N N . GLU A 1 80 ? -10.278 7.655 -3.157 1.00 87.75 80 GLU A N 1
ATOM 623 C CA . GLU A 1 80 ? -9.210 6.686 -2.935 1.00 87.75 80 GLU A CA 1
ATOM 624 C C . GLU A 1 80 ? -7.881 7.405 -2.672 1.00 87.75 80 GLU A C 1
ATOM 626 O O . GLU A 1 80 ? -7.545 8.400 -3.323 1.00 87.75 80 GLU A O 1
ATOM 631 N N . HIS A 1 81 ? -7.101 6.862 -1.743 1.00 92.38 81 HIS A N 1
ATOM 632 C CA . HIS A 1 81 ? -5.798 7.367 -1.329 1.00 92.38 81 HIS A CA 1
ATOM 633 C C . HIS A 1 81 ? -4.717 6.314 -1.536 1.00 92.38 81 HIS A C 1
ATOM 635 O O . HIS A 1 81 ? -4.964 5.121 -1.353 1.00 92.38 81 HIS A O 1
ATOM 641 N N . TYR A 1 82 ? -3.509 6.762 -1.874 1.00 93.62 82 TYR A N 1
ATOM 642 C CA . TYR A 1 82 ? -2.390 5.897 -2.233 1.00 93.62 82 TYR A CA 1
ATOM 643 C C . TYR A 1 82 ? -1.206 6.126 -1.302 1.00 93.62 82 TYR A C 1
ATOM 645 O O . TYR A 1 82 ? -0.853 7.267 -1.003 1.00 93.62 82 TYR A O 1
ATOM 653 N N . SER A 1 83 ? -0.599 5.038 -0.837 1.00 96.06 83 SER A N 1
ATOM 654 C CA . SER A 1 83 ? 0.695 5.095 -0.163 1.00 96.06 83 SER A CA 1
ATOM 655 C C . SER A 1 83 ? 1.818 5.263 -1.191 1.00 96.06 83 SER A C 1
ATOM 657 O O . SER A 1 83 ? 1.631 4.997 -2.381 1.00 96.06 83 SER A O 1
ATOM 659 N N . GLY A 1 84 ? 3.018 5.607 -0.721 1.00 95.69 84 GLY A N 1
ATOM 660 C CA . GLY A 1 84 ? 4.227 5.378 -1.515 1.00 95.69 84 GLY A CA 1
ATOM 661 C C . GLY A 1 84 ? 4.442 3.883 -1.789 1.00 95.69 84 GLY A C 1
ATOM 662 O O . GLY A 1 84 ? 3.844 3.020 -1.130 1.00 95.69 84 GLY A O 1
ATOM 663 N N . MET A 1 85 ? 5.288 3.573 -2.768 1.00 96.94 85 MET A N 1
ATOM 664 C CA . MET A 1 85 ? 5.601 2.196 -3.145 1.00 96.94 85 MET A CA 1
ATOM 665 C C . MET A 1 85 ? 6.582 1.517 -2.175 1.00 96.94 85 MET A C 1
ATOM 667 O O . MET A 1 85 ? 7.493 2.135 -1.633 1.00 96.94 85 MET A O 1
ATOM 671 N N . GLY A 1 86 ? 6.407 0.213 -1.993 1.00 96.31 86 GLY A N 1
ATOM 672 C CA . GLY A 1 86 ? 7.334 -0.722 -1.366 1.00 96.31 86 GLY A CA 1
ATOM 673 C C . GLY A 1 86 ? 7.860 -1.749 -2.381 1.00 96.31 86 GLY A C 1
ATOM 674 O O . GLY A 1 86 ? 7.303 -1.894 -3.477 1.00 96.31 86 GLY A O 1
ATOM 675 N N . PRO A 1 87 ? 8.941 -2.471 -2.045 1.00 94.62 87 PRO A N 1
ATOM 676 C CA . PRO A 1 87 ? 9.613 -3.365 -2.979 1.00 94.62 87 PRO A CA 1
ATOM 677 C C . PRO A 1 87 ? 8.869 -4.699 -3.139 1.00 94.62 87 PRO A C 1
ATOM 679 O O . PRO A 1 87 ? 8.407 -5.298 -2.168 1.00 94.62 87 PRO A O 1
ATOM 682 N N . GLY A 1 88 ? 8.817 -5.215 -4.369 1.00 91.69 88 GLY A N 1
ATOM 683 C CA . GLY A 1 88 ? 8.300 -6.553 -4.650 1.00 91.69 88 GLY A CA 1
ATOM 684 C C . GLY A 1 88 ? 6.813 -6.723 -4.326 1.00 91.69 88 GLY A C 1
ATOM 685 O O . GLY A 1 88 ? 6.050 -5.757 -4.307 1.00 91.69 88 GLY A O 1
ATOM 686 N N . LYS A 1 89 ? 6.389 -7.978 -4.123 1.00 91.00 89 LYS A N 1
ATOM 687 C CA . LYS A 1 89 ? 4.983 -8.361 -3.872 1.00 91.00 89 LYS A CA 1
ATOM 688 C C . LYS A 1 89 ? 4.711 -8.914 -2.473 1.00 91.00 89 LYS A C 1
ATOM 690 O O . LYS A 1 89 ? 3.549 -9.017 -2.099 1.00 91.00 89 LYS A O 1
ATOM 695 N N . SER A 1 90 ? 5.748 -9.287 -1.721 1.00 93.88 90 SER A N 1
ATOM 696 C CA . SER A 1 90 ? 5.642 -9.962 -0.417 1.00 93.88 90 SER A CA 1
ATOM 697 C C . SER A 1 90 ? 5.349 -8.976 0.717 1.00 93.88 90 SER A C 1
ATOM 699 O O . SER A 1 90 ? 6.078 -8.893 1.703 1.00 93.88 90 SER A O 1
ATOM 701 N N . LEU A 1 91 ? 4.283 -8.195 0.538 1.00 96.12 91 LEU A N 1
ATOM 702 C CA . LEU A 1 91 ? 3.821 -7.158 1.451 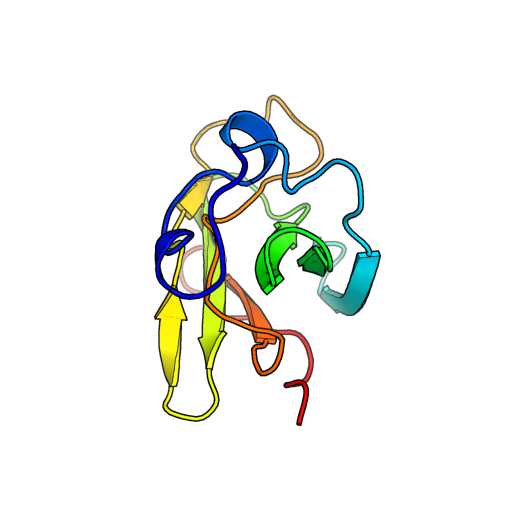1.00 96.12 91 LEU A CA 1
ATOM 703 C C . LEU A 1 91 ? 2.363 -7.419 1.849 1.00 96.12 91 LEU A C 1
ATOM 705 O O . LEU A 1 91 ? 1.650 -8.225 1.244 1.00 96.12 91 LEU A O 1
ATOM 709 N N . LYS A 1 92 ? 1.908 -6.705 2.875 1.00 97.75 92 LYS A N 1
ATOM 710 C CA . LYS A 1 92 ? 0.492 -6.455 3.165 1.00 97.75 92 LYS A CA 1
ATOM 711 C C . LYS A 1 92 ? 0.230 -4.956 3.075 1.00 97.75 92 LYS A C 1
ATOM 713 O O . LYS A 1 92 ? 1.094 -4.160 3.435 1.00 97.75 92 LYS A O 1
ATOM 718 N N . ALA A 1 93 ? -0.955 -4.574 2.614 1.00 98.25 93 ALA A N 1
ATOM 719 C CA . ALA A 1 93 ? -1.401 -3.186 2.637 1.00 98.25 93 ALA A CA 1
ATOM 720 C C . ALA A 1 93 ? -2.171 -2.919 3.929 1.00 98.25 93 ALA A C 1
ATOM 722 O O . ALA A 1 93 ? -2.972 -3.754 4.349 1.00 98.25 93 ALA A O 1
ATOM 723 N N . CYS A 1 94 ? -1.923 -1.776 4.558 1.00 98.19 94 CYS A N 1
ATOM 724 C CA . CYS A 1 94 ? -2.486 -1.407 5.846 1.00 98.19 94 CYS A CA 1
ATOM 725 C C . CYS A 1 94 ? -3.069 0.004 5.811 1.00 98.19 94 CYS A C 1
ATOM 727 O O . CYS A 1 94 ? -2.511 0.902 5.182 1.00 98.19 94 CYS A O 1
ATOM 729 N N . PHE A 1 95 ? -4.134 0.209 6.583 1.00 97.38 95 PHE A N 1
ATOM 730 C CA . PHE A 1 95 ? -4.574 1.533 7.007 1.00 97.38 95 PHE A CA 1
ATOM 731 C C . PHE A 1 95 ? -4.723 1.588 8.529 1.00 97.38 95 PHE A C 1
ATOM 733 O O . PHE A 1 95 ? -4.944 0.570 9.190 1.00 97.38 95 PHE A O 1
ATOM 740 N N . GLN A 1 96 ? -4.601 2.777 9.106 1.00 97.69 96 GLN A N 1
ATOM 741 C CA . GLN A 1 96 ? -4.750 3.009 10.535 1.00 97.69 96 GLN A CA 1
ATOM 742 C C . GLN A 1 96 ? -5.489 4.322 10.776 1.00 97.69 96 GLN A C 1
ATOM 744 O O . GLN A 1 96 ? -4.945 5.394 10.528 1.00 97.69 96 GLN A O 1
ATOM 749 N N . MET A 1 97 ? -6.710 4.229 11.301 1.00 95.25 97 MET A N 1
ATOM 750 C CA . MET A 1 97 ? -7.449 5.393 11.791 1.00 95.25 97 MET A CA 1
ATOM 751 C C . MET A 1 97 ? -6.839 5.925 13.103 1.00 95.25 97 MET A C 1
ATOM 753 O O . MET A 1 97 ? -6.227 5.149 13.853 1.00 95.25 97 MET A O 1
ATOM 757 N N . PRO A 1 98 ? -7.040 7.216 13.431 1.00 93.56 98 PRO A N 1
ATOM 758 C CA . PRO A 1 98 ? -6.588 7.792 14.693 1.00 93.56 98 PRO A CA 1
ATOM 759 C C . PRO A 1 98 ? -7.027 6.956 15.900 1.00 93.56 98 PRO A C 1
ATOM 761 O O . PRO A 1 98 ? -8.192 6.581 16.019 1.00 93.56 98 PRO A O 1
ATOM 764 N N . ASN A 1 99 ? -6.088 6.672 16.805 1.00 92.62 99 ASN A N 1
ATOM 765 C CA . ASN A 1 99 ? -6.313 5.907 18.041 1.00 92.62 99 ASN A CA 1
ATOM 766 C C . ASN A 1 99 ? -6.807 4.459 17.850 1.00 92.62 99 ASN A C 1
ATOM 768 O O . ASN A 1 99 ? -7.245 3.831 18.814 1.00 92.62 99 ASN A O 1
ATOM 772 N N . GLN A 1 100 ? -6.723 3.901 16.639 1.00 95.00 100 GLN A N 1
ATOM 773 C CA . GLN A 1 100 ? -7.092 2.513 16.367 1.00 95.00 100 GLN A CA 1
ATOM 774 C C . GLN A 1 100 ? -5.879 1.657 16.001 1.00 95.00 100 GLN A C 1
ATOM 776 O O . GLN A 1 100 ? -4.827 2.154 15.595 1.00 95.00 100 GLN A O 1
ATOM 781 N N . LYS A 1 101 ? -6.036 0.335 16.139 1.00 96.19 101 LYS A N 1
ATOM 782 C CA . LYS A 1 101 ? -5.051 -0.629 15.640 1.00 96.19 101 LYS A CA 1
ATOM 783 C C . LYS A 1 101 ? -5.080 -0.665 14.108 1.00 96.19 101 LYS A C 1
ATOM 785 O O . LYS A 1 101 ? -6.172 -0.595 13.536 1.00 96.19 101 LYS A O 1
ATOM 790 N N . PRO A 1 102 ? -3.920 -0.836 13.452 1.00 97.19 102 PRO A N 1
ATOM 791 C CA . PRO A 1 102 ? -3.863 -0.940 12.004 1.00 97.19 102 PRO A CA 1
ATOM 792 C C . PRO A 1 102 ? -4.664 -2.143 11.503 1.00 97.19 102 PRO A C 1
ATOM 794 O O . PRO A 1 102 ? -4.646 -3.225 12.095 1.00 97.19 102 PRO A O 1
ATOM 797 N N . GLN A 1 103 ? -5.349 -1.942 10.386 1.00 97.69 103 GLN A N 1
ATOM 798 C CA . GLN A 1 103 ? -6.082 -2.962 9.661 1.00 97.69 103 GLN A CA 1
ATOM 799 C C . GLN A 1 103 ? -5.348 -3.245 8.360 1.00 97.69 103 GLN A C 1
ATOM 801 O O . GLN A 1 103 ? -5.223 -2.367 7.513 1.00 97.69 103 GLN A O 1
ATOM 806 N N . CYS A 1 104 ? -4.869 -4.478 8.212 1.00 97.94 104 CYS A N 1
ATOM 807 C CA . CYS A 1 104 ? -4.088 -4.880 7.048 1.00 97.94 104 CYS A CA 1
ATOM 808 C C . CYS A 1 104 ? -4.742 -6.018 6.275 1.00 97.94 104 CYS A C 1
ATOM 810 O O . CYS A 1 104 ? -5.426 -6.854 6.877 1.00 97.94 104 CYS A O 1
ATOM 812 N N . THR A 1 105 ? -4.472 -6.084 4.973 1.00 98.00 105 THR A N 1
ATOM 813 C CA . THR A 1 105 ? -4.702 -7.280 4.160 1.00 98.00 105 THR A CA 1
ATOM 814 C C . THR A 1 105 ? -3.915 -8.470 4.714 1.00 98.00 105 THR A C 1
ATOM 816 O O . THR A 1 105 ? -2.993 -8.320 5.523 1.00 98.00 105 THR A O 1
ATOM 819 N N . GLN A 1 106 ? -4.241 -9.675 4.246 1.00 94.88 106 GLN A N 1
ATOM 820 C CA . GLN A 1 106 ? -3.328 -10.802 4.420 1.00 94.88 106 GLN A CA 1
ATOM 821 C C . GLN A 1 106 ? -2.002 -10.518 3.705 1.00 94.88 106 GLN A C 1
ATOM 823 O O . GLN A 1 106 ? -1.974 -9.852 2.666 1.00 94.88 106 GLN A O 1
ATOM 828 N N . LEU A 1 107 ? -0.921 -11.028 4.286 1.00 90.25 107 LEU A N 1
ATOM 829 C CA . LEU A 1 107 ? 0.413 -10.985 3.707 1.00 90.25 107 LEU A CA 1
ATOM 830 C C . LEU A 1 107 ? 0.473 -11.900 2.476 1.00 90.25 107 LEU A C 1
ATOM 832 O O . LEU A 1 107 ? -0.014 -13.031 2.524 1.00 90.25 107 LEU A O 1
ATOM 836 N N . ILE A 1 108 ? 1.075 -11.422 1.389 1.00 83.75 108 ILE A N 1
ATOM 837 C CA . ILE A 1 108 ? 1.467 -12.284 0.271 1.00 83.75 108 ILE A CA 1
ATOM 838 C C . ILE A 1 108 ? 2.755 -13.019 0.660 1.00 83.75 108 ILE A C 1
ATOM 840 O O . ILE A 1 108 ? 3.750 -12.375 0.994 1.00 83.75 108 ILE A O 1
ATOM 844 N N . GLN A 1 109 ? 2.722 -14.351 0.614 1.00 68.44 109 GLN A N 1
ATOM 845 C CA . GLN A 1 109 ? 3.900 -15.216 0.744 1.00 68.44 109 GLN A CA 1
ATOM 846 C C . GLN A 1 109 ? 4.451 -15.556 -0.641 1.00 68.44 109 GLN A C 1
ATOM 848 O O . GLN A 1 109 ? 3.630 -15.851 -1.543 1.00 68.44 109 GLN A O 1
#

Foldseek 3Di:
DAAAFPRQFLPDCVVRVQVVQKDFPWWDDDPNKIWTWIAGPVRLKTKIKIQDDAQKWKWKAAPVRDTTQTDGRHDPPDSMDIGGIHGHQQIWIWIGHPPGDIDITDGDD